Protein AF-A0A3P3QQQ9-F1 (afdb_monomer_lite)

Organism: NCBI:txid1547515

Sequence (132 aa):
MVYTKRRPPFLRTGDPMAAPPYSPLPAFDELLHMAKQDPAALDALQKKLNQELIDAQSDDEGKKAIQQTLFRLQSEQLRYKAPLVRLTRAYQLMLSEMDRLQTALEQLCTTQTPVKKTCATILSFRSKSQER

InterPro domains:
  IPR021482 Protein of unknown function DUF3135 [PF11333] (25-105)

Radius of gyration: 25.76 Å; chains: 1; bounding box: 50×57×84 Å

Structure (mmCIF, N/CA/C/O backbone):
data_AF-A0A3P3QQQ9-F1
#
_entry.id   AF-A0A3P3QQQ9-F1
#
loop_
_atom_site.group_PDB
_atom_site.id
_atom_site.type_symbol
_atom_site.label_atom_id
_atom_site.label_alt_id
_atom_site.label_comp_id
_atom_site.label_asym_id
_atom_site.label_entity_id
_atom_site.label_seq_id
_atom_site.pdbx_PDB_ins_code
_atom_site.Cartn_x
_atom_site.Cartn_y
_atom_site.Cartn_z
_atom_site.occupancy
_atom_site.B_iso_or_equiv
_atom_site.auth_seq_id
_atom_site.auth_comp_id
_atom_site.auth_asym_id
_atom_site.auth_atom_id
_atom_site.pdbx_PDB_model_num
ATOM 1 N N . MET A 1 1 ? 32.837 -6.431 -28.825 1.00 37.03 1 MET A N 1
ATO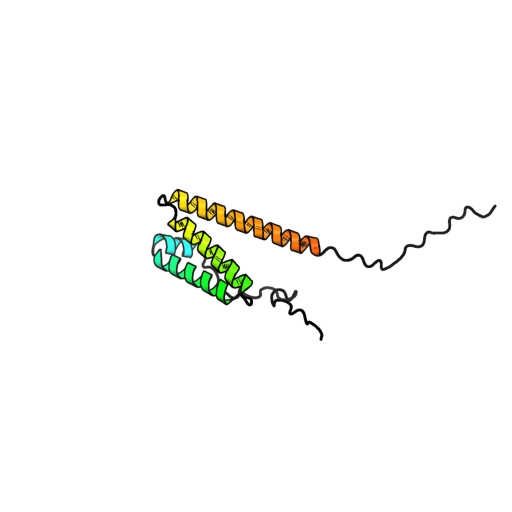M 2 C CA . MET A 1 1 ? 32.004 -6.902 -27.699 1.00 37.03 1 MET A CA 1
ATOM 3 C C . MET A 1 1 ? 30.810 -5.964 -27.605 1.00 37.03 1 MET A C 1
ATOM 5 O O . MET A 1 1 ? 30.951 -4.834 -27.158 1.00 37.03 1 MET A O 1
ATOM 9 N N . VAL A 1 2 ? 29.694 -6.352 -28.222 1.00 34.00 2 VAL A N 1
ATOM 10 C CA . VAL A 1 2 ? 28.519 -5.489 -28.406 1.00 34.00 2 VAL A CA 1
ATOM 11 C C . VAL A 1 2 ? 27.670 -5.586 -27.144 1.00 34.00 2 VAL A C 1
ATOM 13 O O . VAL A 1 2 ? 27.096 -6.635 -26.868 1.00 34.00 2 VAL A O 1
ATOM 16 N N . TYR A 1 3 ? 27.615 -4.512 -26.359 1.00 34.12 3 TYR A N 1
ATOM 17 C CA . TYR A 1 3 ? 26.709 -4.420 -25.219 1.00 34.12 3 TYR A CA 1
ATOM 18 C C . TYR A 1 3 ? 25.276 -4.295 -25.742 1.00 34.12 3 TYR A C 1
ATOM 20 O O . TYR A 1 3 ? 24.802 -3.208 -26.070 1.00 34.12 3 TYR A O 1
ATOM 28 N N . THR A 1 4 ? 24.573 -5.421 -25.846 1.00 42.75 4 THR A N 1
ATOM 29 C CA . THR A 1 4 ? 23.125 -5.425 -26.044 1.00 42.75 4 THR A CA 1
ATOM 30 C C . THR A 1 4 ? 22.480 -4.879 -24.776 1.00 42.75 4 THR A C 1
ATOM 32 O O . THR A 1 4 ? 22.353 -5.583 -23.773 1.00 42.75 4 THR A O 1
ATOM 35 N N . LYS A 1 5 ? 22.102 -3.602 -24.821 1.00 46.41 5 LYS A N 1
ATOM 36 C CA . LYS A 1 5 ? 21.236 -2.939 -23.845 1.00 46.41 5 LYS A CA 1
ATOM 37 C C . LYS A 1 5 ? 19.927 -3.736 -23.800 1.00 46.41 5 LYS A C 1
ATOM 39 O O . LYS A 1 5 ? 19.091 -3.599 -24.692 1.00 46.41 5 LYS A O 1
ATOM 44 N N . ARG A 1 6 ? 19.780 -4.645 -22.831 1.00 42.19 6 ARG A N 1
ATOM 45 C CA . ARG A 1 6 ? 18.516 -5.354 -22.609 1.00 42.19 6 ARG A CA 1
ATOM 46 C C . ARG A 1 6 ? 17.480 -4.291 -22.258 1.00 42.19 6 ARG A C 1
ATOM 48 O O . ARG A 1 6 ? 17.589 -3.638 -21.226 1.00 42.19 6 ARG A O 1
ATOM 55 N N . ARG A 1 7 ? 16.530 -4.066 -23.169 1.00 40.88 7 ARG A N 1
ATOM 56 C CA . ARG A 1 7 ? 15.310 -3.313 -22.873 1.00 40.88 7 ARG A CA 1
ATOM 57 C C . ARG A 1 7 ? 14.619 -4.001 -21.690 1.00 40.88 7 ARG A C 1
ATOM 59 O O . ARG A 1 7 ? 14.485 -5.226 -21.746 1.00 40.88 7 ARG A O 1
ATOM 66 N N . PRO A 1 8 ? 14.177 -3.263 -20.661 1.00 41.78 8 PRO A N 1
ATOM 67 C CA . PRO A 1 8 ? 13.238 -3.819 -19.699 1.00 41.78 8 PRO A CA 1
ATOM 68 C C . PRO A 1 8 ? 11.963 -4.254 -20.448 1.00 41.78 8 PRO A C 1
ATOM 70 O O . PRO A 1 8 ? 11.609 -3.633 -21.455 1.00 41.78 8 PRO A O 1
ATOM 73 N N . PRO A 1 9 ? 11.287 -5.330 -20.014 1.00 42.72 9 PRO A N 1
ATOM 74 C CA . PRO A 1 9 ? 10.179 -5.941 -20.752 1.00 42.72 9 PRO A CA 1
ATOM 75 C C . PRO A 1 9 ? 8.889 -5.112 -20.725 1.00 42.72 9 PRO A C 1
ATOM 77 O O . PRO A 1 9 ? 7.894 -5.495 -21.335 1.00 42.72 9 PRO A O 1
ATOM 80 N N . PHE A 1 10 ? 8.884 -3.968 -20.050 1.00 51.81 10 PHE A N 1
ATOM 81 C CA . PHE A 1 10 ? 7.710 -3.124 -19.976 1.00 51.81 10 PHE A CA 1
ATOM 82 C C . PHE A 1 10 ? 7.696 -2.180 -21.177 1.00 51.81 10 PHE A C 1
ATOM 84 O O . PHE A 1 10 ? 8.616 -1.387 -21.372 1.00 51.81 10 PHE A O 1
ATOM 91 N N . LEU A 1 11 ? 6.607 -2.269 -21.944 1.00 46.59 11 LEU A N 1
ATOM 92 C CA . LEU A 1 11 ? 6.234 -1.443 -23.097 1.00 46.59 11 LEU A CA 1
ATOM 93 C C . LEU A 1 11 ? 6.672 -1.990 -24.465 1.00 46.59 11 LEU A C 1
ATOM 95 O O . LEU A 1 11 ? 7.476 -1.409 -25.197 1.00 46.59 11 LEU A O 1
ATOM 99 N N . ARG A 1 12 ? 6.012 -3.082 -24.867 1.00 41.06 12 ARG A N 1
ATOM 100 C CA . ARG A 1 12 ? 5.666 -3.300 -26.274 1.00 41.06 12 ARG A CA 1
ATOM 101 C C . ARG A 1 12 ? 4.451 -2.412 -26.575 1.00 41.06 12 ARG A C 1
ATOM 103 O O . ARG A 1 12 ? 3.346 -2.668 -26.112 1.00 41.06 12 ARG A O 1
ATOM 110 N N . THR A 1 13 ? 4.680 -1.317 -27.289 1.00 45.56 13 THR A N 1
ATOM 111 C CA . THR A 1 13 ? 3.651 -0.423 -27.831 1.00 45.56 13 THR A CA 1
ATOM 112 C C . THR A 1 13 ? 2.806 -1.194 -28.848 1.00 45.56 13 THR A C 1
ATOM 114 O O . THR A 1 13 ? 3.173 -1.289 -30.017 1.00 45.56 13 THR A O 1
ATOM 117 N N . GLY A 1 14 ? 1.716 -1.814 -28.393 1.00 40.69 14 GLY A N 1
ATOM 118 C CA . GLY A 1 14 ? 0.804 -2.558 -29.266 1.00 40.69 14 GLY A CA 1
ATOM 119 C C . GLY A 1 14 ? -0.258 -3.416 -28.576 1.00 40.69 14 GLY A C 1
ATOM 120 O O . GLY A 1 14 ? -1.265 -3.693 -29.215 1.00 40.69 14 GLY A O 1
ATOM 121 N N . ASP A 1 15 ? -0.091 -3.790 -27.304 1.00 35.91 15 ASP A N 1
ATOM 122 C CA . ASP A 1 15 ? -1.069 -4.639 -26.610 1.00 35.91 15 ASP A CA 1
ATOM 123 C C . ASP A 1 15 ? -2.016 -3.789 -25.740 1.00 35.91 15 ASP A C 1
ATOM 125 O O . ASP A 1 15 ? -1.588 -3.255 -24.709 1.00 35.91 15 ASP A O 1
ATOM 129 N N . PRO A 1 16 ? -3.300 -3.623 -26.112 1.00 46.44 16 PRO A N 1
ATOM 130 C CA . PRO A 1 16 ? -4.284 -3.094 -25.184 1.00 46.44 16 PRO A CA 1
ATOM 131 C C . PRO A 1 16 ? -4.500 -4.159 -24.102 1.00 46.44 16 PRO A C 1
ATOM 133 O O . PRO A 1 16 ? -4.868 -5.286 -24.412 1.00 46.44 16 PRO A O 1
ATOM 136 N N . MET A 1 17 ? -4.279 -3.803 -22.835 1.00 43.75 17 MET A N 1
ATOM 137 C CA . MET A 1 17 ? -4.546 -4.657 -21.666 1.00 43.75 17 MET A CA 1
ATOM 138 C C . MET A 1 17 ? -3.628 -5.883 -21.507 1.00 43.75 17 MET A C 1
ATOM 140 O O . MET A 1 17 ? -4.100 -7.012 -21.383 1.00 43.75 17 MET A O 1
ATOM 144 N N . ALA A 1 18 ? -2.312 -5.683 -21.391 1.00 53.88 18 ALA A N 1
ATOM 145 C CA . ALA A 1 18 ? -1.525 -6.642 -20.615 1.00 53.88 18 ALA A CA 1
ATOM 146 C C . ALA A 1 18 ? -2.050 -6.598 -19.170 1.00 53.88 18 ALA A C 1
ATOM 148 O O . ALA A 1 18 ? -1.897 -5.582 -18.488 1.00 53.88 18 ALA A O 1
ATOM 149 N N . ALA A 1 19 ? -2.749 -7.656 -18.746 1.00 62.03 19 ALA A N 1
ATOM 150 C CA . ALA A 1 19 ? -3.259 -7.766 -17.386 1.00 62.03 19 ALA A CA 1
ATOM 151 C C . ALA A 1 19 ? -2.105 -7.531 -16.396 1.00 62.03 19 ALA A C 1
ATOM 153 O O . ALA A 1 19 ? -0.988 -7.999 -16.651 1.00 62.03 19 ALA A O 1
ATOM 154 N N . PRO A 1 20 ? -2.336 -6.783 -15.303 1.00 68.56 20 PRO A N 1
ATOM 155 C CA . PRO A 1 20 ? -1.290 -6.546 -14.326 1.00 68.56 20 PRO A CA 1
ATOM 156 C C . PRO A 1 20 ? -0.735 -7.889 -13.826 1.00 68.56 20 PRO A C 1
ATOM 158 O O . PRO A 1 20 ? -1.496 -8.845 -13.676 1.00 68.56 20 PRO A O 1
ATOM 161 N N . PRO A 1 21 ? 0.574 -7.986 -13.544 1.00 79.12 21 PRO A N 1
ATOM 162 C CA . PRO A 1 21 ? 1.204 -9.225 -13.076 1.00 79.12 21 PRO A CA 1
ATOM 163 C C . PRO A 1 21 ? 0.803 -9.615 -11.639 1.00 79.12 21 PRO A C 1
ATOM 165 O O . PRO A 1 21 ? 1.410 -10.501 -11.048 1.00 79.12 21 PRO A O 1
ATOM 168 N N . TYR A 1 22 ? -0.196 -8.942 -11.071 1.00 83.31 22 TYR A N 1
ATOM 169 C CA . TYR A 1 22 ? -0.704 -9.101 -9.717 1.00 83.31 22 TYR A CA 1
ATOM 170 C C . TYR A 1 22 ? -2.228 -9.233 -9.746 1.00 83.31 22 TYR A C 1
ATOM 172 O O . TYR A 1 22 ? -2.896 -8.811 -10.696 1.00 83.31 22 TYR A O 1
ATOM 180 N N . SER A 1 23 ? -2.774 -9.826 -8.688 1.00 88.50 23 SER A N 1
ATOM 181 C CA . SER A 1 23 ? -4.206 -10.020 -8.503 1.00 88.50 23 SER A CA 1
ATOM 182 C C . SER A 1 23 ? -4.950 -8.681 -8.628 1.00 88.50 23 SER A C 1
ATOM 184 O O . SER A 1 23 ? -4.469 -7.657 -8.130 1.00 88.50 23 SER A O 1
ATOM 186 N N . PRO A 1 24 ? -6.134 -8.655 -9.267 1.00 88.56 24 PRO A N 1
ATOM 187 C CA . PRO A 1 24 ? -6.932 -7.442 -9.343 1.00 88.56 24 PRO A CA 1
ATOM 188 C C . PRO A 1 24 ? -7.341 -6.988 -7.939 1.00 88.56 24 PRO A C 1
ATOM 190 O O . PRO A 1 24 ? -7.635 -7.806 -7.064 1.00 88.56 24 PRO A O 1
ATOM 193 N N . LEU A 1 25 ? -7.375 -5.672 -7.735 1.00 89.88 25 LEU A N 1
ATOM 194 C CA . LEU A 1 25 ? -7.872 -5.102 -6.492 1.00 89.88 25 LEU A CA 1
ATOM 195 C C . LEU A 1 25 ? -9.388 -5.361 -6.390 1.00 89.88 25 LEU A C 1
ATOM 197 O O . LEU A 1 25 ? -10.099 -5.088 -7.363 1.00 89.88 25 LEU A O 1
ATOM 201 N N . PRO A 1 26 ? -9.896 -5.852 -5.245 1.00 93.94 26 PRO A N 1
ATOM 202 C CA . PRO A 1 26 ? -11.331 -5.993 -5.026 1.00 93.94 26 PRO A CA 1
ATOM 203 C C . PRO A 1 26 ? -12.083 -4.667 -5.155 1.00 93.94 26 PRO A C 1
ATOM 205 O O . PRO A 1 26 ? -11.507 -3.583 -5.009 1.00 93.94 26 PRO A O 1
ATOM 208 N N . ALA A 1 27 ? -13.393 -4.751 -5.391 1.00 94.62 27 ALA A N 1
ATOM 209 C CA . ALA A 1 27 ? -14.246 -3.570 -5.425 1.00 94.62 27 ALA A CA 1
ATOM 210 C C . ALA A 1 27 ? -14.228 -2.838 -4.071 1.00 94.62 27 ALA A C 1
ATOM 212 O O . ALA A 1 27 ? -14.075 -3.451 -3.013 1.00 94.62 27 ALA A O 1
ATOM 213 N N . PHE A 1 28 ? -14.430 -1.518 -4.094 1.00 94.50 28 PHE A N 1
ATOM 214 C CA . PHE A 1 28 ? -14.386 -0.694 -2.881 1.00 94.50 28 PHE A CA 1
ATOM 215 C C . PHE A 1 28 ? -15.351 -1.181 -1.791 1.00 94.50 28 PHE A C 1
ATOM 217 O O . PHE A 1 28 ? -14.975 -1.219 -0.622 1.00 94.50 28 PHE A O 1
ATOM 224 N N . ASP A 1 29 ? -16.562 -1.600 -2.167 1.00 97.19 29 ASP A N 1
ATOM 225 C CA . ASP A 1 29 ? -17.558 -2.108 -1.217 1.00 97.19 29 ASP A CA 1
ATOM 226 C C . ASP A 1 29 ? -17.076 -3.366 -0.486 1.00 97.19 29 ASP A C 1
ATOM 228 O O . ASP A 1 29 ? -17.341 -3.536 0.704 1.00 97.19 29 ASP A O 1
ATOM 232 N N . GLU A 1 30 ? -16.310 -4.217 -1.169 1.00 95.50 30 GLU A N 1
ATOM 233 C CA . GLU A 1 30 ? -15.721 -5.419 -0.587 1.00 95.50 30 GLU A CA 1
ATOM 234 C C . GLU A 1 30 ? -14.592 -5.059 0.385 1.00 95.50 30 GLU A C 1
ATOM 236 O O . GLU A 1 30 ? -14.558 -5.557 1.508 1.00 95.50 30 GLU A O 1
ATOM 241 N N . LEU A 1 31 ? -13.724 -4.112 0.012 1.00 96.25 31 LEU A N 1
ATOM 242 C CA . LEU A 1 31 ? -12.686 -3.587 0.907 1.00 96.25 31 LEU A CA 1
ATOM 243 C C . LEU A 1 31 ? -13.296 -2.941 2.158 1.00 96.25 31 LEU A C 1
ATOM 245 O O . LEU A 1 31 ? -12.805 -3.140 3.270 1.00 96.25 31 LEU A O 1
ATOM 249 N N . LEU A 1 32 ? -14.391 -2.194 1.993 1.00 96.25 32 LEU A N 1
ATOM 250 C CA . LEU A 1 32 ? -15.125 -1.578 3.095 1.00 96.25 32 LEU A CA 1
ATOM 251 C C . LEU A 1 32 ? -15.803 -2.630 3.980 1.00 96.25 32 LEU A C 1
ATOM 253 O O . LEU A 1 32 ? -15.856 -2.462 5.200 1.00 96.25 32 LEU A O 1
ATOM 257 N N . HIS A 1 33 ? -16.314 -3.707 3.381 1.00 96.50 33 HIS A N 1
ATOM 258 C CA . HIS A 1 33 ? -16.866 -4.842 4.108 1.00 96.50 33 HIS A CA 1
ATOM 259 C C . HIS A 1 33 ? -15.788 -5.529 4.951 1.00 96.50 33 HIS A C 1
ATOM 261 O O . HIS A 1 33 ? -15.981 -5.662 6.160 1.00 96.50 33 HIS A O 1
ATOM 267 N N . MET A 1 34 ? -14.630 -5.863 4.366 1.00 97.06 34 MET A N 1
ATOM 268 C CA . MET A 1 34 ? -13.496 -6.431 5.104 1.00 97.06 34 MET A CA 1
ATOM 269 C C . MET A 1 34 ? -13.063 -5.496 6.238 1.00 97.06 34 MET A C 1
ATOM 271 O O . MET A 1 34 ? -12.987 -5.917 7.384 1.00 97.06 34 MET A O 1
ATOM 275 N N . ALA A 1 35 ? -12.899 -4.196 5.977 1.00 94.12 35 ALA A N 1
ATOM 276 C CA . ALA A 1 35 ? -12.499 -3.229 7.003 1.00 94.12 35 ALA A CA 1
ATOM 277 C C . ALA A 1 35 ? -13.439 -3.192 8.224 1.00 94.12 35 ALA A C 1
ATOM 279 O O . ALA A 1 35 ? -12.994 -2.903 9.334 1.00 94.12 35 ALA A O 1
ATOM 280 N N . LYS A 1 36 ? -14.738 -3.449 8.024 1.00 95.38 36 LYS A N 1
ATOM 281 C CA . LYS A 1 36 ? -15.754 -3.419 9.087 1.00 95.38 36 LYS A CA 1
ATOM 282 C C . LYS A 1 36 ? -15.944 -4.767 9.779 1.00 95.38 36 LYS A C 1
ATOM 284 O O . LYS A 1 36 ? -16.200 -4.776 10.978 1.00 95.38 36 LYS A O 1
ATOM 289 N N . GLN A 1 37 ? -15.891 -5.863 9.025 1.00 96.56 37 GLN A N 1
ATOM 290 C CA . GLN A 1 37 ? -16.299 -7.194 9.489 1.00 96.56 37 GLN A CA 1
ATOM 291 C C . GLN A 1 37 ? -15.113 -8.125 9.750 1.00 96.56 37 GLN A C 1
ATOM 293 O O . GLN A 1 37 ? -15.146 -8.895 10.704 1.00 96.56 37 GLN A O 1
ATOM 298 N N . ASP A 1 38 ? -14.060 -8.033 8.937 1.00 95.12 38 ASP A N 1
ATOM 299 C CA . ASP A 1 38 ? -12.852 -8.850 9.061 1.00 95.12 38 ASP A CA 1
ATOM 300 C C . ASP A 1 38 ? -11.586 -8.042 8.699 1.00 95.12 38 ASP A C 1
ATOM 302 O O . ASP A 1 38 ? -11.037 -8.149 7.593 1.00 95.12 38 ASP A O 1
ATOM 306 N N . PRO A 1 39 ? -11.095 -7.199 9.627 1.00 94.06 39 PRO A N 1
ATOM 307 C CA . PRO A 1 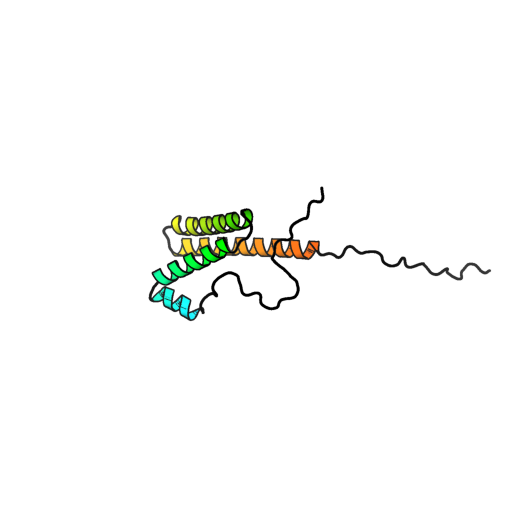39 ? -9.891 -6.405 9.401 1.00 94.06 39 PRO A CA 1
ATOM 308 C C . PRO A 1 39 ? -8.639 -7.261 9.158 1.00 94.06 39 PRO A C 1
ATOM 310 O O . PRO A 1 39 ? -7.688 -6.788 8.535 1.00 94.06 39 PRO A O 1
ATOM 313 N N . ALA A 1 40 ? -8.622 -8.509 9.644 1.00 95.62 40 ALA A N 1
ATOM 314 C CA . ALA A 1 40 ? -7.503 -9.424 9.447 1.00 95.62 40 ALA A CA 1
ATOM 315 C C . ALA A 1 40 ? -7.436 -9.914 7.994 1.00 95.62 40 ALA A C 1
ATOM 317 O O . ALA A 1 40 ? -6.343 -9.976 7.428 1.00 95.62 40 ALA A O 1
ATOM 318 N N . ALA A 1 41 ? -8.583 -10.183 7.361 1.00 94.69 41 ALA A N 1
ATOM 319 C CA . ALA A 1 41 ? -8.642 -10.477 5.930 1.00 94.69 41 ALA A CA 1
ATOM 320 C C . ALA A 1 41 ? -8.141 -9.304 5.075 1.00 94.69 41 ALA A C 1
ATOM 322 O O . ALA A 1 41 ? -7.398 -9.521 4.116 1.00 94.69 41 ALA A O 1
ATOM 323 N N . LEU A 1 42 ? -8.472 -8.061 5.447 1.00 95.44 42 LEU A N 1
ATOM 324 C CA . LEU A 1 42 ? -7.977 -6.876 4.740 1.00 95.44 42 LEU A CA 1
ATOM 325 C C . LEU A 1 42 ? -6.447 -6.737 4.842 1.00 95.44 42 LEU A C 1
ATOM 327 O O . LEU A 1 42 ? -5.784 -6.466 3.840 1.00 95.44 42 LEU A O 1
ATOM 331 N N . ASP A 1 43 ? -5.877 -6.963 6.028 1.00 93.56 43 ASP A N 1
ATOM 332 C CA . ASP A 1 43 ? -4.422 -6.953 6.235 1.00 93.56 43 ASP A CA 1
ATOM 333 C C . ASP A 1 43 ? -3.726 -8.092 5.462 1.00 93.56 43 ASP A C 1
ATOM 335 O O . ASP A 1 43 ? -2.681 -7.892 4.837 1.00 93.56 43 ASP A O 1
ATOM 339 N N . ALA A 1 44 ? -4.329 -9.284 5.430 1.00 95.75 44 ALA A N 1
ATOM 340 C CA . ALA A 1 44 ? -3.825 -10.412 4.650 1.00 95.75 44 ALA A CA 1
ATOM 341 C C . ALA A 1 44 ? -3.836 -10.121 3.141 1.00 95.75 44 ALA A C 1
ATOM 343 O O . ALA A 1 44 ? -2.843 -10.380 2.454 1.00 95.75 44 ALA A O 1
ATOM 344 N N . LEU A 1 45 ? -4.921 -9.530 2.631 1.00 95.69 45 LEU A N 1
ATOM 345 C CA . LEU A 1 45 ? -5.024 -9.090 1.241 1.00 95.69 45 LEU A CA 1
ATOM 346 C C . LEU A 1 45 ? -3.946 -8.053 0.910 1.00 95.69 45 LEU A C 1
ATOM 348 O O . LEU A 1 45 ? -3.258 -8.186 -0.101 1.00 95.69 45 LEU A O 1
ATOM 352 N N . GLN A 1 46 ? -3.757 -7.053 1.774 1.00 93.50 46 GLN A N 1
ATOM 353 C CA . GLN A 1 46 ? -2.730 -6.032 1.584 1.00 93.50 46 GLN A CA 1
ATOM 354 C C . GLN A 1 46 ? -1.329 -6.656 1.492 1.00 93.50 46 GLN A C 1
ATOM 356 O O . GLN A 1 46 ? -0.563 -6.331 0.584 1.00 93.50 46 GLN A O 1
ATOM 361 N N . LYS A 1 47 ? -0.990 -7.577 2.402 1.00 94.50 47 LYS A N 1
ATOM 362 C CA . LYS A 1 47 ? 0.298 -8.291 2.387 1.00 94.50 47 LYS A CA 1
ATOM 363 C C . LYS A 1 47 ? 0.482 -9.113 1.115 1.00 94.50 47 LYS A C 1
ATOM 365 O O . LYS A 1 47 ? 1.558 -9.061 0.524 1.00 94.50 47 LYS A O 1
ATOM 370 N N . LYS A 1 48 ? -0.564 -9.819 0.679 1.00 95.88 48 LYS A N 1
ATOM 371 C CA . LYS A 1 48 ? -0.554 -10.604 -0.559 1.00 95.88 48 LYS A CA 1
ATOM 372 C C . LYS A 1 48 ? -0.258 -9.719 -1.774 1.00 95.88 48 LYS A C 1
ATOM 374 O O . LYS A 1 48 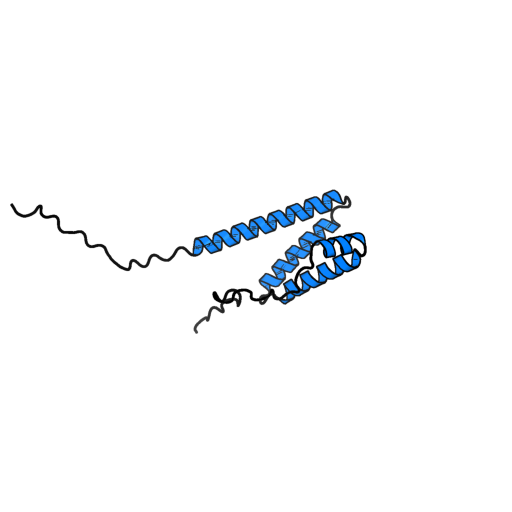? 0.677 -10.012 -2.509 1.00 95.88 48 LYS A O 1
ATOM 379 N N . LEU A 1 49 ? -0.993 -8.619 -1.947 1.00 94.25 49 LEU A N 1
ATOM 380 C CA . LEU A 1 49 ? -0.807 -7.704 -3.081 1.00 94.25 49 LEU A CA 1
ATOM 381 C C . LEU A 1 49 ? 0.583 -7.055 -3.081 1.00 94.25 49 LEU A C 1
ATOM 383 O O . LEU A 1 49 ? 1.214 -6.939 -4.129 1.00 94.25 49 LEU A O 1
ATOM 387 N N . ASN A 1 50 ? 1.095 -6.678 -1.907 1.00 93.69 50 ASN A N 1
ATOM 388 C CA . ASN A 1 50 ? 2.452 -6.148 -1.780 1.00 93.69 50 ASN A CA 1
ATOM 389 C C . ASN A 1 50 ? 3.512 -7.172 -2.208 1.00 93.69 50 ASN A C 1
ATOM 391 O O . ASN A 1 50 ? 4.477 -6.806 -2.875 1.00 93.69 50 ASN A O 1
ATOM 395 N N . GLN A 1 51 ? 3.337 -8.441 -1.830 1.00 95.12 51 GLN A N 1
ATOM 396 C CA . GLN A 1 51 ? 4.265 -9.506 -2.199 1.00 95.12 51 GLN A CA 1
ATOM 397 C C . GLN A 1 51 ? 4.224 -9.788 -3.704 1.00 95.12 51 GLN A C 1
ATOM 399 O O . GLN A 1 51 ? 5.274 -9.819 -4.337 1.00 95.12 51 GLN A O 1
ATOM 404 N N . GLU A 1 52 ? 3.031 -9.886 -4.297 1.00 94.50 52 GLU A N 1
ATOM 405 C CA . GLU A 1 52 ? 2.873 -10.049 -5.749 1.00 94.50 52 GLU A CA 1
ATOM 406 C C . GLU A 1 52 ? 3.531 -8.901 -6.528 1.00 94.50 52 GLU A C 1
ATOM 408 O O . GLU A 1 52 ? 4.178 -9.125 -7.550 1.00 94.50 52 GLU A O 1
ATOM 413 N N . LEU A 1 53 ? 3.430 -7.669 -6.022 1.00 91.44 53 LEU A N 1
ATOM 414 C CA . LEU A 1 53 ? 4.049 -6.499 -6.639 1.00 91.44 53 LEU A CA 1
ATOM 415 C C . LEU A 1 53 ? 5.586 -6.540 -6.577 1.00 91.44 53 LEU A C 1
ATOM 417 O O . LEU A 1 53 ? 6.240 -6.098 -7.524 1.00 91.44 53 LEU A O 1
ATOM 421 N N . ILE A 1 54 ? 6.165 -7.083 -5.499 1.00 92.50 54 ILE A N 1
ATOM 422 C CA . ILE A 1 54 ? 7.613 -7.336 -5.384 1.00 92.50 54 ILE A CA 1
ATOM 423 C C . ILE A 1 54 ? 8.034 -8.454 -6.345 1.00 92.50 54 ILE A C 1
ATOM 425 O O . ILE A 1 54 ? 9.024 -8.307 -7.065 1.00 92.50 54 ILE A O 1
ATOM 429 N N . ASP A 1 55 ? 7.288 -9.556 -6.373 1.00 92.94 55 ASP A N 1
ATOM 430 C CA . ASP A 1 55 ? 7.611 -10.739 -7.176 1.00 92.94 55 ASP A CA 1
ATOM 431 C C . ASP A 1 55 ? 7.512 -10.458 -8.681 1.00 92.94 55 ASP A C 1
ATOM 433 O O . ASP A 1 55 ? 8.286 -11.004 -9.467 1.00 92.94 55 ASP A O 1
ATOM 437 N N . ALA A 1 56 ? 6.623 -9.544 -9.078 1.00 90.69 56 ALA A N 1
ATOM 438 C CA . ALA A 1 56 ? 6.461 -9.092 -10.454 1.00 90.69 56 ALA A CA 1
ATOM 439 C C . ALA A 1 56 ? 7.643 -8.268 -10.996 1.00 90.69 56 ALA A C 1
ATOM 441 O O . ALA A 1 56 ? 7.768 -8.107 -12.214 1.00 90.69 56 ALA A O 1
ATOM 442 N N . GLN A 1 57 ? 8.503 -7.716 -10.134 1.00 89.06 57 GLN A N 1
ATOM 443 C CA . GLN A 1 57 ? 9.651 -6.936 -10.595 1.00 89.06 57 GLN A CA 1
ATOM 444 C C . GLN A 1 57 ? 10.751 -7.838 -11.151 1.00 89.06 57 GLN A C 1
ATOM 446 O O . GLN A 1 57 ? 11.162 -8.821 -10.532 1.00 89.06 57 GLN A O 1
ATOM 451 N N . SER A 1 58 ? 11.283 -7.462 -12.312 1.00 87.75 58 SER A N 1
ATOM 452 C CA . SER A 1 58 ? 12.362 -8.202 -12.971 1.00 87.75 58 SER A CA 1
ATOM 453 C C . SER A 1 58 ? 13.756 -7.876 -12.434 1.00 87.75 58 SER A C 1
ATOM 455 O O . SER A 1 58 ? 14.662 -8.692 -12.586 1.00 87.75 58 SER A O 1
ATOM 457 N N . ASP A 1 59 ? 13.943 -6.697 -11.842 1.00 91.75 59 ASP A N 1
ATOM 458 C CA . ASP A 1 59 ? 15.235 -6.184 -11.388 1.00 91.75 59 ASP A CA 1
ATOM 459 C C . ASP A 1 59 ? 15.276 -5.946 -9.872 1.00 91.75 59 ASP A C 1
ATOM 461 O O . ASP A 1 59 ? 14.285 -5.580 -9.236 1.00 91.75 59 ASP A O 1
ATOM 465 N N . ASP A 1 60 ? 16.457 -6.159 -9.290 1.00 92.06 60 ASP A N 1
ATOM 466 C CA . ASP A 1 60 ? 16.668 -6.062 -7.842 1.00 92.06 60 ASP A CA 1
ATOM 467 C C . ASP A 1 60 ? 16.563 -4.623 -7.323 1.00 92.06 60 ASP A C 1
ATOM 469 O O . ASP A 1 60 ? 16.186 -4.407 -6.169 1.00 92.06 60 ASP A O 1
ATOM 473 N N . GLU A 1 61 ? 16.859 -3.626 -8.163 1.00 91.19 61 GLU A N 1
ATOM 474 C CA . GLU A 1 61 ? 16.709 -2.216 -7.799 1.00 91.19 61 GLU A CA 1
ATOM 475 C C . GLU A 1 61 ? 15.233 -1.853 -7.600 1.00 91.19 61 GLU A C 1
ATOM 477 O O . GLU A 1 61 ? 14.880 -1.297 -6.557 1.00 91.19 61 GLU A O 1
ATOM 482 N N . GLY A 1 62 ? 14.360 -2.239 -8.535 1.00 87.88 62 GLY A N 1
ATOM 483 C CA . GLY A 1 62 ? 12.912 -2.073 -8.439 1.00 87.88 62 GLY A CA 1
ATOM 484 C C . GLY A 1 62 ? 12.324 -2.788 -7.223 1.00 87.88 62 GLY A C 1
ATOM 485 O O . GLY A 1 62 ? 11.596 -2.174 -6.436 1.00 87.88 62 GLY A O 1
ATOM 486 N N . LYS A 1 63 ? 12.713 -4.052 -6.988 1.00 93.25 63 LYS A N 1
ATOM 487 C CA . LYS A 1 63 ? 12.316 -4.803 -5.778 1.00 93.25 63 LYS A CA 1
ATOM 488 C C . LYS A 1 63 ? 12.692 -4.062 -4.503 1.00 93.25 63 LYS A C 1
ATOM 490 O O . LYS A 1 63 ? 11.853 -3.868 -3.620 1.00 93.25 63 LYS A O 1
ATOM 495 N N . LYS A 1 64 ? 13.946 -3.615 -4.415 1.00 93.06 64 LYS A N 1
ATOM 496 C CA . LYS A 1 64 ? 14.467 -2.894 -3.253 1.00 93.06 64 LYS A CA 1
ATOM 497 C C . LYS A 1 64 ? 13.743 -1.566 -3.045 1.00 93.06 64 LYS A C 1
ATOM 499 O O . LYS A 1 64 ? 13.439 -1.224 -1.904 1.00 93.06 64 LYS A O 1
ATOM 504 N N . ALA A 1 65 ? 13.438 -0.834 -4.115 1.00 89.75 65 ALA A N 1
ATOM 505 C CA . ALA A 1 65 ? 12.699 0.422 -4.034 1.00 89.75 65 ALA A CA 1
ATOM 506 C C . ALA A 1 65 ? 11.297 0.2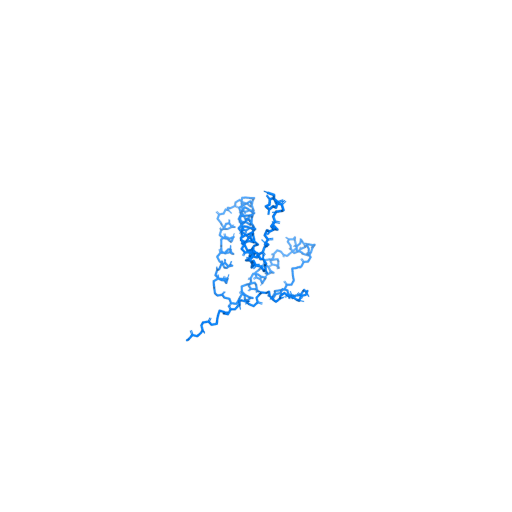12 -3.438 1.00 89.75 65 ALA A C 1
ATOM 508 O O . ALA A 1 65 ? 10.925 0.903 -2.488 1.00 89.75 65 ALA A O 1
ATOM 509 N N . ILE A 1 66 ? 10.557 -0.792 -3.921 1.00 90.88 66 ILE A N 1
ATOM 510 C CA . ILE A 1 66 ? 9.233 -1.149 -3.391 1.00 90.88 66 ILE A CA 1
ATOM 511 C C . ILE A 1 66 ? 9.322 -1.538 -1.914 1.00 90.88 66 ILE A C 1
ATOM 513 O O . ILE A 1 66 ? 8.585 -0.998 -1.088 1.00 90.88 66 ILE A O 1
ATOM 517 N N . GLN A 1 67 ? 10.258 -2.418 -1.554 1.00 94.50 67 GLN A N 1
ATOM 518 C CA . GLN A 1 67 ? 10.460 -2.844 -0.167 1.00 94.50 67 GLN A CA 1
ATOM 519 C C . GLN A 1 67 ? 10.781 -1.666 0.761 1.00 94.50 67 GLN A C 1
ATOM 521 O O . GLN A 1 67 ? 10.234 -1.577 1.859 1.00 94.50 67 GLN A O 1
ATOM 526 N N . GLN A 1 68 ? 11.624 -0.727 0.324 1.00 93.25 68 GLN A N 1
ATOM 527 C CA . GLN A 1 68 ? 11.946 0.478 1.093 1.00 93.25 68 GLN A CA 1
ATOM 528 C C . GLN A 1 68 ? 10.735 1.395 1.284 1.00 93.25 68 GLN A C 1
ATOM 530 O O . GLN A 1 68 ? 10.585 2.007 2.343 1.00 93.25 68 GLN A O 1
ATOM 535 N N . THR A 1 69 ? 9.878 1.524 0.272 1.00 90.88 69 THR A N 1
ATOM 536 C CA . THR A 1 69 ? 8.642 2.308 0.372 1.00 90.88 69 THR A CA 1
ATOM 537 C C . THR A 1 69 ? 7.656 1.660 1.341 1.00 90.88 69 THR A C 1
ATOM 539 O O . THR A 1 69 ? 7.153 2.339 2.237 1.00 90.88 69 THR A O 1
ATOM 542 N N . LEU A 1 70 ? 7.452 0.342 1.245 1.00 92.12 70 LEU A N 1
ATOM 543 C CA . LEU A 1 70 ? 6.608 -0.414 2.175 1.00 92.12 70 LEU A CA 1
ATOM 544 C C . LEU A 1 70 ? 7.123 -0.324 3.615 1.00 92.12 70 LEU A C 1
ATOM 546 O O . LEU A 1 70 ? 6.349 -0.043 4.529 1.00 92.12 70 LEU A O 1
ATOM 550 N N . PHE A 1 71 ? 8.435 -0.478 3.810 1.00 92.81 71 PHE A N 1
ATOM 551 C CA . PHE A 1 71 ? 9.072 -0.330 5.115 1.00 92.81 71 PHE A CA 1
ATOM 552 C C . PHE A 1 71 ? 8.833 1.062 5.709 1.00 92.81 71 PHE A C 1
ATOM 554 O O . PHE A 1 71 ? 8.450 1.184 6.872 1.00 92.81 71 PHE A O 1
ATOM 561 N N . ARG A 1 72 ? 9.012 2.126 4.913 1.00 90.50 72 ARG A N 1
ATOM 562 C CA . ARG A 1 72 ? 8.752 3.499 5.366 1.00 90.50 72 ARG A CA 1
ATOM 563 C C . ARG A 1 72 ? 7.298 3.687 5.792 1.00 90.50 72 ARG A C 1
ATOM 565 O O . ARG A 1 72 ? 7.061 4.186 6.890 1.00 90.50 72 ARG A O 1
ATOM 572 N N . LEU A 1 73 ? 6.342 3.226 4.986 1.00 87.88 73 LEU A N 1
ATOM 573 C CA . LEU A 1 73 ? 4.916 3.315 5.307 1.00 87.88 73 LEU A CA 1
ATOM 574 C C . LEU A 1 73 ? 4.582 2.603 6.631 1.00 87.88 73 LEU A C 1
ATOM 576 O O . LEU A 1 73 ? 3.927 3.179 7.499 1.00 87.88 73 LEU A O 1
ATOM 580 N N . GLN A 1 74 ? 5.085 1.380 6.815 1.00 87.94 74 GLN A N 1
ATOM 581 C CA . GLN A 1 74 ? 4.898 0.606 8.047 1.00 87.94 74 GLN A CA 1
ATOM 582 C C . GLN A 1 74 ? 5.556 1.279 9.258 1.00 87.94 74 GLN A C 1
ATOM 584 O O . GLN A 1 74 ? 4.976 1.320 10.343 1.00 87.94 74 GLN A O 1
ATOM 589 N N . SER A 1 75 ? 6.747 1.855 9.083 1.00 89.00 75 SER A N 1
ATOM 590 C CA . SER A 1 75 ? 7.447 2.551 10.164 1.00 89.00 75 SER A CA 1
ATOM 591 C C . SER A 1 75 ? 6.650 3.753 10.681 1.00 89.00 75 SER A C 1
ATOM 593 O O . SER A 1 75 ? 6.523 3.928 11.892 1.00 89.00 75 SER A O 1
ATOM 595 N N . GLU A 1 76 ? 6.016 4.522 9.791 1.00 85.50 76 GLU A N 1
ATOM 596 C CA . GLU A 1 76 ? 5.170 5.662 10.160 1.00 85.50 76 GLU A CA 1
ATOM 597 C C . GLU A 1 76 ? 3.893 5.212 10.893 1.00 85.50 76 GLU A C 1
ATOM 599 O O . GLU A 1 76 ? 3.461 5.864 11.848 1.00 85.50 76 GLU A O 1
ATOM 604 N N . GLN A 1 77 ? 3.330 4.053 10.531 1.00 82.44 77 GLN A N 1
ATOM 605 C CA . GLN A 1 77 ? 2.212 3.451 11.266 1.00 82.44 77 GLN A CA 1
ATOM 606 C C . GLN A 1 77 ? 2.596 3.011 12.687 1.00 82.44 77 GLN A C 1
ATOM 608 O O . GLN A 1 77 ? 1.768 3.084 13.593 1.00 82.44 77 GLN A O 1
ATOM 613 N N . LEU A 1 78 ? 3.831 2.564 12.916 1.00 86.88 78 LEU A N 1
ATOM 614 C CA . LEU A 1 78 ? 4.285 2.126 14.243 1.00 86.88 78 LEU A CA 1
ATOM 615 C C . LEU A 1 78 ? 4.777 3.286 15.118 1.00 86.88 78 LEU A C 1
ATOM 617 O O . LEU A 1 78 ? 4.704 3.218 16.345 1.00 86.88 78 LEU A O 1
ATOM 621 N N . ARG A 1 79 ? 5.262 4.365 14.498 1.00 88.19 79 ARG A N 1
ATOM 622 C CA . ARG A 1 79 ? 5.906 5.493 15.182 1.00 88.19 79 ARG A CA 1
ATOM 623 C C . ARG A 1 79 ? 4.952 6.329 16.034 1.00 88.19 79 ARG A C 1
ATOM 625 O O . ARG A 1 79 ? 5.364 6.870 17.059 1.00 88.19 79 ARG A O 1
ATOM 632 N N . TYR A 1 80 ? 3.689 6.452 15.628 1.00 87.31 80 TYR A N 1
ATOM 633 C CA . TYR A 1 80 ? 2.714 7.310 16.304 1.00 87.31 80 TYR A CA 1
ATOM 634 C C . TYR A 1 80 ? 1.616 6.492 16.981 1.00 87.31 80 TYR A C 1
ATOM 636 O O . TYR A 1 80 ? 0.995 5.635 16.368 1.00 87.31 80 TYR A O 1
ATOM 644 N N . LYS A 1 81 ? 1.318 6.789 18.251 1.00 84.38 81 LYS A N 1
ATOM 645 C CA . LYS A 1 81 ? 0.245 6.096 18.992 1.00 84.38 81 LYS A CA 1
ATOM 646 C C . LYS A 1 81 ? -1.154 6.606 18.631 1.00 84.38 81 LYS A C 1
ATOM 648 O O . LYS A 1 81 ? -2.117 5.847 18.674 1.00 84.38 81 LYS A O 1
ATOM 653 N N . ALA A 1 82 ? -1.266 7.887 18.275 1.00 90.50 82 ALA A N 1
ATOM 654 C CA . ALA A 1 82 ? -2.538 8.524 17.952 1.00 90.50 82 ALA A CA 1
ATOM 655 C C . ALA A 1 82 ? -3.027 8.100 16.548 1.00 90.50 82 ALA A C 1
ATOM 657 O O . ALA A 1 82 ? -2.327 8.369 15.566 1.00 90.50 82 ALA A O 1
ATOM 658 N N . PRO A 1 83 ? -4.224 7.490 16.413 1.00 86.81 83 PRO A N 1
ATOM 659 C CA . PRO A 1 83 ? -4.708 6.951 15.140 1.00 86.81 83 PRO A CA 1
ATOM 660 C C . PRO A 1 83 ? -4.767 7.973 14.001 1.00 86.81 83 PRO A C 1
ATOM 662 O O . PRO A 1 83 ? -4.284 7.689 12.908 1.00 86.81 83 PRO A O 1
ATOM 665 N N . LEU A 1 84 ? -5.288 9.175 14.265 1.00 90.38 84 LEU A N 1
ATOM 666 C CA . LEU A 1 84 ? -5.373 10.235 13.257 1.00 90.38 84 LEU A CA 1
ATOM 667 C C . LEU A 1 84 ? -3.993 10.698 12.784 1.00 90.38 84 LEU A C 1
ATOM 669 O O . LEU A 1 84 ? -3.801 10.929 11.598 1.00 90.38 84 LEU A O 1
ATOM 673 N N . VAL A 1 85 ? -3.011 10.773 13.687 1.00 90.19 85 VAL A N 1
ATOM 674 C CA . VAL A 1 85 ? -1.643 11.168 13.323 1.00 90.19 85 VAL A CA 1
ATOM 675 C C . VAL A 1 85 ? -1.015 10.129 12.397 1.00 90.19 85 VAL A C 1
ATOM 677 O O . VAL A 1 85 ? -0.420 10.507 11.391 1.00 90.19 85 VAL A O 1
ATOM 680 N N . ARG A 1 86 ? -1.201 8.831 12.684 1.00 89.00 86 ARG A N 1
ATOM 681 C CA . ARG A 1 86 ? -0.737 7.744 11.803 1.00 89.00 86 ARG A CA 1
ATOM 682 C C . ARG A 1 86 ? -1.307 7.872 10.397 1.00 89.00 86 ARG A C 1
ATOM 684 O O . ARG A 1 86 ? -0.556 7.804 9.429 1.00 89.00 86 ARG A O 1
ATOM 691 N N . LEU A 1 87 ? -2.621 8.077 10.294 1.00 87.00 87 LEU A N 1
ATOM 692 C CA . LEU A 1 87 ? -3.302 8.213 9.007 1.00 87.00 87 LEU A CA 1
ATOM 693 C C . LEU A 1 87 ? -2.792 9.431 8.238 1.00 87.00 87 LEU A C 1
ATOM 695 O O . LEU A 1 87 ? -2.398 9.294 7.085 1.00 87.00 87 LEU A O 1
ATOM 699 N N . THR A 1 88 ? -2.720 10.597 8.881 1.00 91.56 88 THR A N 1
ATOM 700 C CA . THR A 1 88 ? -2.215 11.820 8.244 1.00 91.56 88 THR A CA 1
ATOM 701 C C . THR A 1 88 ? -0.793 11.641 7.715 1.00 91.56 88 THR A C 1
ATOM 703 O O . THR A 1 88 ? -0.498 12.063 6.599 1.00 91.56 88 THR A O 1
ATOM 706 N N . ARG A 1 89 ? 0.090 10.985 8.477 1.00 91.75 89 ARG A N 1
ATOM 707 C CA . ARG A 1 89 ? 1.471 10.719 8.048 1.00 91.75 89 ARG A CA 1
ATOM 708 C C . ARG A 1 89 ? 1.546 9.740 6.882 1.00 91.75 89 ARG A C 1
ATOM 710 O O . ARG A 1 89 ? 2.267 10.008 5.925 1.00 91.75 89 ARG A O 1
ATOM 717 N N . ALA A 1 90 ? 0.758 8.667 6.920 1.00 87.94 90 ALA A N 1
ATOM 718 C CA . ALA A 1 90 ? 0.656 7.728 5.807 1.00 87.94 90 ALA A CA 1
ATOM 719 C C . ALA A 1 90 ? 0.187 8.434 4.519 1.00 87.94 90 ALA A C 1
ATOM 721 O O . ALA A 1 90 ? 0.821 8.286 3.477 1.00 87.94 90 ALA A O 1
ATOM 722 N N . TYR A 1 91 ? -0.849 9.276 4.607 1.00 90.25 91 TYR A N 1
ATOM 723 C CA . TYR A 1 91 ? -1.345 10.071 3.477 1.00 90.25 91 TYR A CA 1
ATOM 724 C C . TYR A 1 91 ? -0.300 11.050 2.928 1.00 90.25 91 TYR A C 1
ATOM 726 O O . TYR A 1 91 ? -0.132 11.149 1.716 1.00 90.25 91 TYR A O 1
ATOM 734 N N . GLN A 1 92 ? 0.430 11.757 3.797 1.00 92.56 92 GLN A N 1
ATOM 735 C CA . GLN A 1 92 ? 1.501 12.671 3.378 1.00 92.56 92 GLN A CA 1
ATOM 736 C C . GLN A 1 92 ? 2.615 11.946 2.616 1.00 92.56 92 GLN A C 1
ATOM 738 O O . GLN A 1 92 ? 3.113 12.458 1.611 1.00 92.56 92 GLN A O 1
ATOM 743 N N . LEU A 1 93 ? 2.988 10.748 3.072 1.00 90.94 93 LEU A N 1
ATOM 744 C CA . LEU A 1 93 ? 3.973 9.916 2.391 1.00 90.94 93 LEU A CA 1
ATOM 745 C C . LEU A 1 93 ? 3.455 9.457 1.024 1.00 90.94 93 LEU A C 1
ATOM 747 O O . LEU A 1 93 ? 4.165 9.596 0.034 1.00 90.94 93 LEU A O 1
ATOM 751 N N . MET A 1 94 ? 2.205 8.994 0.947 1.00 89.88 94 MET A N 1
ATOM 752 C CA . MET A 1 94 ? 1.587 8.605 -0.325 1.00 89.88 94 MET A CA 1
ATOM 753 C C . MET A 1 94 ? 1.552 9.761 -1.330 1.00 89.88 94 MET A C 1
ATOM 755 O O . MET A 1 94 ? 1.932 9.572 -2.482 1.00 89.88 94 MET A O 1
ATOM 759 N N . LEU A 1 95 ? 1.156 10.962 -0.898 1.00 93.38 95 LEU A N 1
ATOM 760 C CA . LEU A 1 95 ? 1.154 12.155 -1.752 1.00 93.38 95 LEU A CA 1
ATOM 761 C C . LEU A 1 95 ? 2.556 12.485 -2.275 1.00 93.38 95 LEU A C 1
ATOM 763 O O . LEU A 1 95 ? 2.715 12.794 -3.451 1.00 93.38 95 LEU A O 1
ATOM 767 N N . SER A 1 96 ? 3.571 12.362 -1.420 1.00 91.12 96 SER A N 1
ATOM 768 C CA . SER A 1 96 ? 4.964 12.635 -1.787 1.00 91.12 96 SER A CA 1
ATOM 769 C C . SER A 1 96 ? 5.496 11.637 -2.825 1.00 91.12 96 SER A C 1
ATOM 771 O O . SER A 1 96 ? 6.216 12.022 -3.742 1.00 91.12 96 SER A O 1
ATOM 773 N N . GLU A 1 97 ? 5.135 10.354 -2.722 1.00 89.69 97 GLU A N 1
ATOM 774 C CA . GLU A 1 97 ? 5.525 9.354 -3.727 1.00 89.69 97 GLU A CA 1
ATOM 775 C C . GLU A 1 97 ? 4.751 9.519 -5.050 1.00 89.69 97 GLU A C 1
ATOM 777 O O . GLU A 1 97 ? 5.306 9.263 -6.117 1.00 89.69 97 GLU A O 1
ATOM 782 N N . MET A 1 98 ? 3.505 10.008 -5.015 1.00 91.38 98 MET A N 1
ATOM 783 C CA . MET A 1 98 ? 2.755 10.364 -6.230 1.00 91.38 98 MET A CA 1
ATOM 784 C C . MET A 1 98 ? 3.359 11.565 -6.960 1.00 91.38 98 MET A C 1
ATOM 786 O O . MET A 1 98 ? 3.484 11.530 -8.182 1.00 91.38 98 MET A O 1
ATOM 790 N N . ASP A 1 99 ? 3.804 12.585 -6.229 1.00 93.38 99 ASP A N 1
ATOM 791 C CA . ASP A 1 99 ? 4.499 13.744 -6.802 1.00 93.38 99 ASP A CA 1
ATOM 792 C C . ASP A 1 99 ? 5.829 13.342 -7.470 1.00 93.38 99 ASP A C 1
ATOM 794 O O . ASP A 1 99 ? 6.147 13.745 -8.594 1.00 93.38 99 ASP A O 1
ATOM 798 N N . ARG A 1 100 ? 6.578 12.435 -6.829 1.00 89.44 100 ARG A N 1
ATOM 799 C CA . ARG A 1 100 ? 7.791 11.835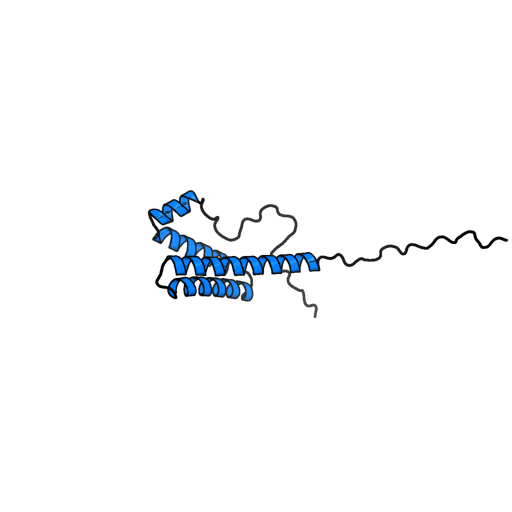 -7.407 1.00 89.44 100 ARG A CA 1
ATOM 800 C C . ARG A 1 100 ? 7.505 11.053 -8.683 1.00 89.44 100 ARG A C 1
ATOM 802 O O . ARG A 1 100 ? 8.259 11.180 -9.648 1.00 89.44 100 ARG A O 1
ATOM 809 N N . LEU A 1 101 ? 6.435 10.257 -8.692 1.00 87.94 101 LEU A N 1
ATOM 810 C CA . LEU A 1 101 ? 6.004 9.523 -9.879 1.00 87.94 101 LEU A CA 1
ATOM 811 C C . LEU A 1 101 ? 5.648 10.487 -11.013 1.00 87.94 101 LEU A C 1
ATOM 813 O O . LEU A 1 101 ? 6.127 10.304 -12.130 1.00 87.94 101 LEU A O 1
ATOM 817 N N . GLN A 1 102 ? 4.857 11.523 -10.729 1.00 92.00 102 GLN A N 1
ATOM 818 C CA . GLN A 1 102 ? 4.501 12.544 -11.710 1.00 92.00 102 GLN A CA 1
ATOM 819 C C . GLN A 1 102 ? 5.755 13.201 -12.298 1.00 92.00 102 GLN A C 1
ATOM 821 O O . GLN A 1 102 ? 5.917 13.224 -13.516 1.00 92.00 102 GLN A O 1
ATOM 826 N N . THR A 1 103 ? 6.684 13.639 -11.446 1.00 91.44 103 THR A N 1
ATOM 827 C CA . THR A 1 103 ? 7.953 14.244 -11.876 1.00 91.44 103 THR A CA 1
ATOM 828 C C . THR A 1 103 ? 8.751 13.302 -12.784 1.00 91.44 103 THR A C 1
ATOM 830 O O . THR A 1 103 ? 9.273 13.715 -13.821 1.00 91.44 103 THR A O 1
ATOM 833 N N . ALA A 1 104 ? 8.838 12.016 -12.432 1.00 87.81 104 ALA A N 1
ATOM 834 C CA . ALA A 1 104 ? 9.531 11.023 -13.248 1.00 87.81 104 ALA A CA 1
ATOM 835 C C . ALA A 1 104 ? 8.845 10.813 -14.610 1.00 87.81 104 ALA A C 1
ATOM 837 O O . ALA A 1 104 ? 9.519 10.733 -15.638 1.00 87.81 104 ALA A O 1
ATOM 838 N N . LEU A 1 105 ? 7.511 10.770 -14.644 1.00 89.44 105 LEU A N 1
ATOM 839 C CA . LEU A 1 105 ? 6.746 10.668 -15.889 1.00 89.44 105 LEU A CA 1
ATOM 840 C C . LEU A 1 105 ? 6.954 11.899 -16.782 1.00 89.44 105 LEU A C 1
ATOM 842 O O . LEU A 1 105 ? 7.178 11.755 -17.982 1.00 89.44 105 LEU A O 1
ATOM 846 N N . GLU A 1 106 ? 6.961 13.102 -16.210 1.00 92.44 106 GLU A N 1
ATOM 847 C CA . GLU A 1 106 ? 7.243 14.344 -16.938 1.00 92.44 106 GLU A CA 1
ATOM 848 C C . GLU A 1 106 ? 8.655 14.339 -17.555 1.00 92.44 106 GLU A C 1
ATOM 850 O O . GLU A 1 106 ? 8.839 14.711 -18.720 1.00 92.44 106 GLU A O 1
ATOM 855 N N . GLN A 1 107 ? 9.660 13.835 -16.832 1.00 89.25 107 GLN A N 1
ATOM 856 C CA . GLN A 1 107 ? 11.023 13.654 -17.352 1.00 89.25 107 GLN A CA 1
ATOM 857 C C . GLN A 1 107 ? 11.081 12.652 -18.522 1.00 89.25 107 GLN A C 1
ATOM 859 O O . GLN A 1 107 ? 11.768 12.882 -19.524 1.00 89.25 107 GLN A O 1
ATOM 864 N N . LEU A 1 108 ? 10.328 11.553 -18.442 1.00 86.12 108 LEU A N 1
ATOM 865 C CA . LEU A 1 108 ? 10.230 10.563 -19.523 1.00 86.12 108 LEU A CA 1
ATOM 866 C C . LEU A 1 108 ? 9.487 11.098 -20.759 1.00 86.12 108 LEU A C 1
ATOM 868 O O . LEU A 1 108 ? 9.767 10.676 -21.883 1.00 86.12 108 LEU A O 1
ATOM 872 N N . CYS A 1 109 ? 8.556 12.033 -20.578 1.00 83.38 109 CYS A N 1
ATOM 873 C CA . CYS A 1 109 ? 7.849 12.688 -21.678 1.00 83.38 109 CYS A CA 1
ATOM 874 C C . CYS A 1 109 ? 8.711 13.763 -22.361 1.00 83.38 109 CYS A C 1
ATOM 876 O O . CYS A 1 109 ? 8.742 13.851 -23.587 1.00 83.38 109 CYS A O 1
ATOM 878 N N . THR A 1 110 ? 9.455 14.563 -21.594 1.00 76.50 110 THR A N 1
ATOM 879 C CA . THR A 1 110 ? 10.298 15.657 -22.125 1.00 76.50 110 THR A CA 1
ATOM 880 C C . THR A 1 110 ? 11.527 15.161 -22.896 1.00 76.50 110 THR A C 1
ATOM 882 O O . THR A 1 110 ? 11.938 15.771 -23.889 1.00 76.50 110 THR A O 1
ATOM 885 N N . THR A 1 111 ? 12.080 14.010 -22.509 1.00 59.62 111 THR A N 1
ATOM 886 C CA . THR A 1 111 ? 13.196 13.347 -23.212 1.00 59.62 111 THR A CA 1
ATOM 887 C C . THR A 1 111 ? 12.814 12.746 -24.571 1.00 59.62 111 THR A C 1
ATOM 889 O O . THR A 1 111 ? 13.699 12.404 -25.354 1.00 59.62 111 THR A O 1
ATOM 892 N N . GLN A 1 112 ? 11.520 12.673 -24.903 1.00 57.53 112 GLN A N 1
ATOM 893 C CA . GLN A 1 112 ? 11.014 12.222 -26.207 1.00 57.53 112 GLN A CA 1
ATOM 894 C C . GLN A 1 112 ? 10.865 13.352 -27.235 1.00 57.53 112 GLN A C 1
ATOM 896 O O . GLN A 1 112 ? 10.168 13.188 -28.238 1.00 57.53 112 GLN A O 1
ATOM 901 N N . THR A 1 113 ? 11.524 14.499 -27.041 1.00 56.75 113 THR A N 1
ATOM 902 C CA . THR A 1 113 ? 11.625 15.493 -28.115 1.00 56.75 113 THR A CA 1
ATOM 903 C C . THR A 1 113 ? 12.277 14.830 -29.334 1.00 56.75 113 THR A C 1
ATOM 905 O O . THR A 1 113 ? 13.407 14.341 -29.240 1.00 56.75 113 THR A O 1
ATOM 908 N N . PRO A 1 114 ? 11.578 14.739 -30.483 1.00 58.44 114 PRO A N 1
ATOM 909 C CA . PRO A 1 114 ? 12.134 14.074 -31.644 1.00 58.44 114 PRO A CA 1
ATOM 910 C C . PRO A 1 114 ? 13.399 14.826 -32.032 1.00 58.44 114 PRO A C 1
ATOM 912 O O . PRO A 1 114 ? 13.362 16.039 -32.253 1.00 58.44 114 PRO A O 1
ATOM 915 N N . VAL A 1 115 ? 14.521 14.108 -32.114 1.00 61.22 115 VAL A N 1
ATOM 916 C CA . VAL A 1 115 ? 15.728 14.610 -32.770 1.00 61.22 115 VAL A CA 1
ATOM 917 C C . VAL A 1 115 ? 15.268 15.095 -34.140 1.00 61.22 115 VAL A C 1
ATOM 919 O O . VAL A 1 115 ? 14.899 14.277 -34.986 1.00 61.22 115 VAL A O 1
ATOM 922 N N . LYS A 1 116 ? 15.203 16.419 -34.332 1.00 61.97 116 LYS A N 1
ATOM 923 C CA . LYS A 1 116 ? 14.849 17.029 -35.613 1.00 61.97 116 LYS A CA 1
ATOM 924 C C . LYS A 1 116 ? 15.933 16.621 -36.600 1.00 61.97 116 LYS A C 1
ATOM 926 O O . LYS A 1 116 ? 16.947 17.294 -36.735 1.00 61.97 116 LYS A O 1
ATOM 931 N N . LYS A 1 117 ? 15.736 15.490 -37.272 1.00 64.56 117 LYS A N 1
ATOM 932 C CA . LYS A 1 117 ? 16.467 15.170 -38.488 1.00 64.56 117 LYS A CA 1
ATOM 933 C C . LYS A 1 117 ? 16.003 16.211 -39.495 1.00 64.56 117 LYS A C 1
ATOM 935 O O . LYS A 1 117 ? 14.847 16.204 -39.909 1.00 64.56 117 LYS A O 1
ATOM 940 N N . THR A 1 118 ? 16.858 17.177 -39.798 1.00 66.81 118 THR A N 1
ATOM 941 C CA . THR A 1 118 ? 16.646 18.137 -40.879 1.00 66.81 118 THR A CA 1
ATOM 942 C C . THR A 1 118 ? 16.606 17.351 -42.187 1.00 66.81 118 THR A C 1
ATOM 944 O O . THR A 1 118 ? 17.636 17.050 -42.777 1.00 66.81 118 THR A O 1
ATOM 947 N N . CYS A 1 119 ? 15.407 16.944 -42.609 1.00 56.25 119 CYS A N 1
ATOM 948 C CA . CYS A 1 119 ? 15.209 16.142 -43.820 1.00 56.25 119 CYS A CA 1
ATOM 949 C C . CYS A 1 119 ? 15.185 16.985 -45.105 1.00 56.25 119 CYS A C 1
ATOM 951 O O . CYS A 1 119 ? 15.141 16.421 -46.193 1.00 56.25 119 CYS A O 1
ATOM 953 N N . ALA A 1 120 ? 15.213 18.316 -45.002 1.00 69.56 120 ALA A N 1
ATOM 954 C CA . ALA A 1 120 ? 15.343 19.203 -46.150 1.00 69.56 120 ALA A CA 1
ATOM 955 C C . ALA A 1 120 ? 15.902 20.567 -45.732 1.00 69.56 120 ALA A C 1
ATOM 957 O O . ALA A 1 120 ? 15.414 21.192 -44.788 1.00 69.56 120 ALA A O 1
ATOM 958 N N . THR A 1 121 ? 16.903 21.038 -46.472 1.00 73.19 121 THR A N 1
ATOM 959 C CA . THR A 1 121 ? 17.365 22.426 -46.431 1.00 73.19 121 THR A CA 1
ATOM 960 C C . THR A 1 121 ? 16.482 23.232 -47.376 1.00 73.19 121 THR A C 1
ATOM 962 O O . THR A 1 121 ? 16.466 22.967 -48.577 1.00 73.19 121 THR A O 1
ATOM 965 N N . ILE A 1 122 ? 15.730 24.202 -46.852 1.00 74.25 122 ILE A N 1
ATOM 966 C CA . ILE A 1 122 ? 14.966 25.131 -47.691 1.00 74.25 122 ILE A CA 1
ATOM 967 C C . ILE A 1 122 ? 15.979 26.036 -48.398 1.00 74.25 122 ILE A C 1
ATOM 969 O O . ILE A 1 122 ? 16.618 26.870 -47.758 1.00 74.25 122 ILE A O 1
ATOM 973 N N . LEU A 1 123 ? 16.151 25.851 -49.708 1.00 74.19 123 LEU A N 1
ATOM 974 C CA . LEU A 1 123 ? 16.932 26.773 -50.527 1.00 74.19 123 LEU A CA 1
ATOM 975 C C . LEU A 1 123 ? 16.132 28.068 -50.688 1.00 74.19 123 LEU A C 1
ATOM 977 O O . LEU A 1 123 ? 14.971 28.042 -51.099 1.00 74.19 123 LEU A O 1
ATOM 981 N N . SER A 1 124 ? 16.740 29.201 -50.344 1.00 77.56 124 SER A N 1
ATOM 982 C CA . SER A 1 124 ? 16.143 30.510 -50.587 1.00 77.56 124 SER A CA 1
ATOM 983 C C . SER A 1 124 ? 16.024 30.757 -52.092 1.00 77.56 124 SER A C 1
ATOM 985 O O . SER A 1 124 ? 16.931 30.459 -52.872 1.00 77.56 124 SER A O 1
ATOM 987 N N . PHE A 1 125 ? 14.888 31.303 -52.522 1.00 74.69 125 PHE A N 1
ATOM 988 C CA . PHE A 1 125 ? 14.703 31.685 -53.916 1.00 74.69 125 PHE A CA 1
ATOM 989 C C . PHE A 1 125 ? 15.594 32.884 -54.253 1.00 74.69 125 PHE A C 1
ATOM 991 O O . PHE A 1 125 ? 15.644 33.868 -53.512 1.00 74.69 125 PHE A O 1
ATOM 998 N N . ARG A 1 126 ? 16.284 32.818 -55.397 1.00 68.25 126 ARG A N 1
ATOM 999 C CA . ARG A 1 126 ? 17.062 33.939 -55.933 1.00 68.25 126 ARG A CA 1
ATOM 1000 C C . ARG A 1 126 ? 16.101 35.084 -56.266 1.00 68.25 126 ARG A C 1
ATOM 1002 O O . ARG A 1 126 ? 15.301 34.968 -57.192 1.0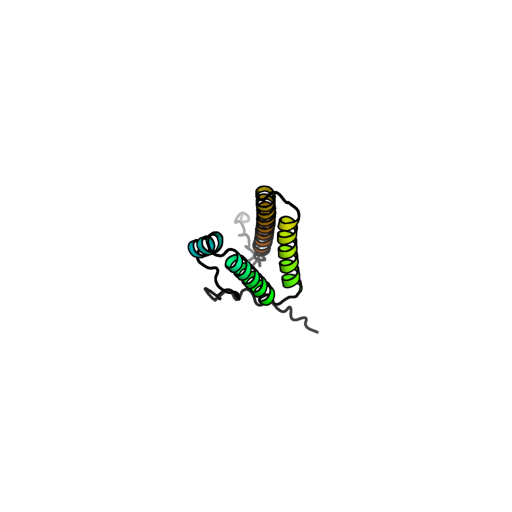0 68.25 126 ARG A O 1
ATOM 1009 N N . SER A 1 127 ? 16.168 36.173 -55.501 1.00 68.44 127 SER A N 1
ATOM 1010 C CA . SER A 1 127 ? 15.380 37.382 -55.765 1.00 68.44 127 SER A CA 1
ATOM 1011 C C . SER A 1 127 ? 15.758 37.971 -57.128 1.00 68.44 127 SER A C 1
ATOM 1013 O O . SER A 1 127 ? 16.941 38.168 -57.415 1.00 68.44 127 SER A O 1
ATOM 1015 N N . LYS A 1 128 ? 14.755 38.273 -57.963 1.00 59.50 128 LYS A N 1
ATOM 1016 C CA . LYS A 1 128 ? 14.903 38.970 -59.254 1.00 59.50 128 LYS A CA 1
ATOM 1017 C C . LYS A 1 128 ? 15.175 40.467 -59.044 1.00 59.50 128 LYS A C 1
ATOM 1019 O O . LYS A 1 128 ? 14.392 41.311 -59.461 1.00 59.50 128 LYS A O 1
ATOM 1024 N N . SER A 1 129 ? 16.272 40.800 -58.373 1.00 57.38 129 SER A N 1
ATOM 1025 C CA . SER A 1 129 ? 16.735 42.191 -58.223 1.00 57.38 129 SER A CA 1
ATOM 1026 C C . SER A 1 129 ? 18.078 42.433 -58.911 1.00 57.38 129 SER A C 1
ATOM 1028 O O . SER A 1 129 ? 18.691 43.471 -58.707 1.00 57.38 129 SER A O 1
ATOM 1030 N N . GLN A 1 130 ? 18.538 41.485 -59.728 1.00 57.50 130 GLN A N 1
ATOM 1031 C CA . GLN A 1 130 ? 19.808 41.572 -60.440 1.00 57.50 130 GLN A CA 1
ATOM 1032 C C . GLN A 1 130 ? 19.590 41.326 -61.931 1.00 57.50 130 GLN A C 1
ATOM 1034 O O . GLN A 1 130 ? 20.102 40.374 -62.505 1.00 57.50 130 GLN A O 1
ATOM 1039 N N . GLU A 1 131 ? 18.751 42.165 -62.531 1.00 51.00 131 GLU A N 1
ATOM 1040 C CA . GLU A 1 131 ? 18.677 42.329 -63.981 1.00 51.00 131 GLU A CA 1
ATOM 1041 C C . GLU A 1 131 ? 18.192 43.754 -64.270 1.00 51.00 131 GLU A C 1
ATOM 1043 O O . GLU A 1 131 ? 17.016 43.995 -64.543 1.00 51.00 131 GLU A O 1
ATOM 1048 N N . ARG A 1 132 ? 19.101 44.711 -64.062 1.00 40.22 132 ARG A N 1
ATOM 1049 C CA . ARG A 1 132 ? 19.221 45.997 -64.761 1.00 40.22 132 ARG A CA 1
ATOM 1050 C C . ARG A 1 132 ? 20.522 46.673 -64.356 1.00 40.22 132 ARG A C 1
ATOM 1052 O O . ARG A 1 132 ? 20.822 46.663 -63.143 1.00 40.22 132 ARG A O 1
#

pLDDT: mean 79.45, std 18.77, range [34.0, 97.19]

Secondary structure (DSSP, 8-state):
--------S---TT-TT---SSPPPPPHHHHHHHHHH-HHHHHHHHHHHHHHHHHT-SSHHHHHHHHHHHHHHHHHHHH-SSHHHHHHHHHHHHHHHHHHHHHHHHHHHHTT----------PPP--S----

Foldseek 3Di:
DDPPPPDDPPDPPPDDDPDPQFDDDDDPVVLVCCVVPPVPVNVVVVVRRLVSCLVPDPDPVSNVVSVVLVVVLVCLCVVDPDPVSNVVVSVVSVVVVVVVVVVVVVVVVVVVPPPPPCPDDDDDDDDPPPDD